Protein AF-A0A537KR07-F1 (afdb_monomer_lite)

Foldseek 3Di:
DPCPPLVVVVVVLVVVLVCCVPVDPPDPVVVVVSVVVVVVSVVVVVVPDPPD

Radius of gyration: 13.45 Å; chains: 1; bounding box: 36×15×39 Å

Structure (mmCIF, N/CA/C/O backbone):
data_AF-A0A537KR07-F1
#
_entry.id   AF-A0A537KR07-F1
#
loop_
_atom_site.group_PDB
_atom_site.id
_atom_site.type_symbol
_atom_site.label_atom_id
_atom_site.label_alt_id
_atom_site.label_comp_id
_atom_site.label_asym_id
_atom_site.label_entity_id
_atom_site.label_seq_id
_atom_site.pdbx_PDB_ins_code
_atom_site.Cartn_x
_atom_site.Cartn_y
_atom_site.Cartn_z
_atom_site.occupancy
_atom_site.B_iso_or_equiv
_atom_site.auth_seq_id
_atom_site.auth_comp_id
_atom_site.auth_asym_id
_atom_site.auth_atom_id
_atom_site.pdbx_PDB_model_num
ATOM 1 N N . MET A 1 1 ? -23.387 5.172 9.200 1.00 47.41 1 MET A N 1
ATOM 2 C CA . MET A 1 1 ? -23.384 5.247 7.718 1.00 47.41 1 MET A CA 1
ATOM 3 C C . MET A 1 1 ? -22.018 5.729 7.196 1.00 47.41 1 MET A C 1
ATOM 5 O O . MET A 1 1 ? -21.958 6.710 6.473 1.00 47.41 1 MET A O 1
ATOM 9 N N . GLY A 1 2 ? -20.907 5.079 7.576 1.00 59.28 2 GLY A N 1
ATOM 10 C CA . GLY A 1 2 ? -19.544 5.599 7.324 1.00 59.28 2 GLY A CA 1
ATOM 11 C C . GLY A 1 2 ? -18.593 4.646 6.590 1.00 59.28 2 GLY A C 1
ATOM 12 O O . GLY A 1 2 ? -17.384 4.823 6.663 1.00 59.28 2 GLY A O 1
ATOM 13 N N . GLY A 1 3 ? -19.112 3.609 5.923 1.00 62.47 3 GLY A N 1
ATOM 14 C CA . GLY A 1 3 ? -18.296 2.537 5.329 1.00 62.47 3 GLY A CA 1
ATOM 15 C C . GLY A 1 3 ? -17.821 2.771 3.890 1.00 62.47 3 GLY A C 1
ATOM 16 O O . GLY A 1 3 ? -17.141 1.917 3.331 1.00 62.47 3 GLY A O 1
ATOM 17 N N . SER A 1 4 ? -18.170 3.894 3.263 1.00 72.50 4 SER A N 1
ATOM 18 C CA . SER A 1 4 ? -17.935 4.123 1.831 1.00 72.50 4 SER A CA 1
ATOM 19 C C . SER A 1 4 ? -16.479 4.462 1.500 1.00 72.50 4 SER A C 1
ATOM 21 O O . SER A 1 4 ? -15.940 3.950 0.523 1.00 72.50 4 SER A O 1
ATOM 23 N N . LEU A 1 5 ? -15.805 5.268 2.325 1.00 78.31 5 LEU A N 1
ATOM 24 C CA . LEU A 1 5 ? -14.450 5.738 2.010 1.00 78.31 5 LEU A CA 1
ATOM 25 C C . LEU A 1 5 ? -13.391 4.635 2.161 1.00 78.31 5 LEU A C 1
ATOM 27 O O . LEU A 1 5 ? -12.521 4.495 1.307 1.00 78.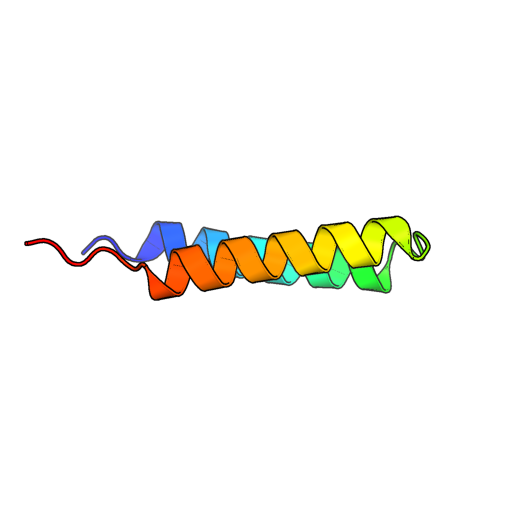31 5 LEU A O 1
ATOM 31 N N . LEU A 1 6 ? -13.490 3.805 3.205 1.00 78.38 6 LEU A N 1
ATOM 32 C CA . LEU A 1 6 ? -12.581 2.668 3.399 1.00 78.38 6 LEU A CA 1
ATOM 33 C C . LEU A 1 6 ? -12.746 1.609 2.306 1.00 78.38 6 LEU A C 1
ATOM 35 O O . LEU A 1 6 ? -11.750 1.056 1.850 1.00 78.38 6 LEU A O 1
ATOM 39 N N . TYR A 1 7 ? -13.981 1.369 1.859 1.00 77.44 7 TYR A N 1
ATOM 40 C CA . TYR A 1 7 ? -14.262 0.465 0.749 1.00 77.44 7 TYR A CA 1
ATOM 41 C C . TYR A 1 7 ? -13.634 0.966 -0.557 1.00 77.44 7 TYR A C 1
ATOM 43 O O . TYR A 1 7 ? -12.924 0.218 -1.224 1.00 77.44 7 TYR A O 1
ATOM 51 N N . VAL A 1 8 ? -13.807 2.251 -0.881 1.00 84.12 8 VAL A N 1
ATOM 52 C CA . VAL A 1 8 ? -13.187 2.869 -2.066 1.00 84.12 8 VAL A CA 1
ATOM 53 C C . VAL A 1 8 ? -11.660 2.775 -2.004 1.00 84.12 8 VAL A C 1
ATOM 55 O O . VAL A 1 8 ? -11.029 2.383 -2.984 1.00 84.12 8 VAL A O 1
ATOM 58 N N . VAL A 1 9 ? -11.059 3.055 -0.845 1.00 80.75 9 VAL A N 1
ATOM 59 C CA . VAL A 1 9 ? -9.607 2.915 -0.647 1.00 80.75 9 VAL A CA 1
ATOM 60 C C . VAL A 1 9 ? -9.156 1.461 -0.818 1.00 80.75 9 VAL A C 1
ATOM 62 O O . VAL A 1 9 ? -8.141 1.222 -1.468 1.00 80.75 9 VAL A O 1
ATOM 65 N N . ALA A 1 10 ? -9.901 0.488 -0.288 1.00 78.06 10 ALA A N 1
ATOM 66 C CA . ALA A 1 10 ? -9.588 -0.931 -0.443 1.00 78.06 10 ALA A CA 1
ATOM 67 C C . ALA A 1 10 ? -9.631 -1.374 -1.916 1.00 78.06 10 ALA A C 1
ATOM 69 O O . ALA A 1 10 ? -8.731 -2.074 -2.374 1.00 78.06 10 ALA A O 1
ATOM 70 N N . VAL A 1 11 ? -10.629 -0.916 -2.676 1.00 83.88 11 VAL A N 1
ATOM 71 C CA . VAL A 1 11 ? -10.762 -1.215 -4.109 1.00 83.88 11 VAL A CA 1
ATOM 72 C C . VAL A 1 11 ? -9.610 -0.607 -4.914 1.00 83.88 11 VAL A C 1
ATOM 74 O O . VAL A 1 11 ? -8.973 -1.318 -5.689 1.00 83.88 11 VAL A O 1
ATOM 77 N N . ILE A 1 12 ? -9.295 0.677 -4.705 1.00 86.06 12 ILE A N 1
ATOM 78 C CA . ILE A 1 12 ? -8.181 1.355 -5.396 1.00 86.06 12 ILE A CA 1
ATOM 79 C C . ILE A 1 12 ? -6.863 0.633 -5.125 1.00 86.06 12 ILE A C 1
ATOM 81 O O . ILE A 1 12 ? -6.054 0.442 -6.030 1.00 86.06 12 ILE A O 1
ATOM 85 N N . LEU A 1 13 ? -6.659 0.198 -3.887 1.00 83.81 13 LEU A N 1
ATOM 86 C CA . LEU A 1 13 ? -5.448 -0.489 -3.488 1.00 83.81 13 LEU A CA 1
ATOM 87 C C . LEU A 1 13 ? -5.296 -1.864 -4.162 1.00 83.81 13 LEU A C 1
ATOM 89 O O . LEU A 1 13 ? -4.207 -2.197 -4.623 1.00 83.81 13 LEU A O 1
ATOM 93 N N . ILE A 1 14 ? -6.375 -2.644 -4.266 1.00 80.44 14 ILE A N 1
ATOM 94 C CA . ILE A 1 14 ? -6.360 -3.933 -4.975 1.00 80.44 14 ILE A CA 1
ATOM 95 C C . ILE A 1 14 ? -6.046 -3.727 -6.463 1.00 80.44 14 ILE A C 1
ATOM 97 O O . ILE A 1 14 ? -5.216 -4.443 -7.023 1.00 80.44 14 ILE A O 1
ATOM 101 N N . ILE A 1 15 ? -6.660 -2.725 -7.098 1.00 84.56 15 ILE A N 1
ATOM 102 C CA . ILE A 1 15 ? -6.423 -2.413 -8.515 1.00 84.56 15 ILE A CA 1
ATOM 103 C C . ILE A 1 15 ? -4.977 -1.944 -8.735 1.00 84.56 15 ILE A C 1
ATOM 105 O O . ILE A 1 15 ? -4.309 -2.422 -9.650 1.00 84.56 15 ILE A O 1
ATOM 109 N N . GLY A 1 16 ? -4.464 -1.061 -7.874 1.00 80.81 16 GLY A N 1
ATOM 110 C CA . GLY A 1 16 ? -3.074 -0.604 -7.914 1.00 80.81 16 GLY A CA 1
ATOM 111 C C . GLY A 1 16 ? -2.065 -1.740 -7.716 1.00 80.81 16 GLY A C 1
ATOM 112 O O . GLY A 1 16 ? -1.041 -1.765 -8.394 1.00 80.81 16 GLY A O 1
ATOM 113 N N . TRP A 1 17 ? -2.371 -2.713 -6.850 1.00 76.31 17 TRP A N 1
ATOM 114 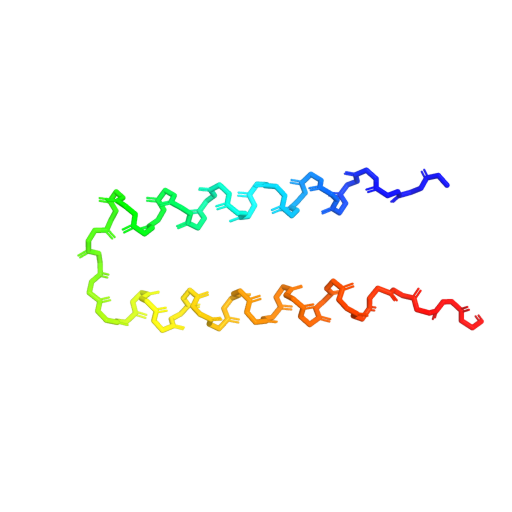C CA . TRP A 1 17 ? -1.552 -3.913 -6.644 1.00 76.31 17 TRP A CA 1
ATOM 115 C C . TRP A 1 17 ? -1.498 -4.792 -7.898 1.00 76.31 17 TRP A C 1
ATOM 117 O O . TRP A 1 17 ? -0.410 -5.169 -8.330 1.00 76.31 17 TRP A O 1
ATOM 127 N N . LEU A 1 18 ? -2.650 -5.064 -8.523 1.00 76.50 18 LEU A N 1
ATOM 128 C CA . LEU A 1 18 ? -2.722 -5.848 -9.761 1.00 76.50 18 LEU A CA 1
ATOM 129 C C . LEU A 1 18 ? -1.950 -5.164 -10.896 1.00 76.50 18 LEU A C 1
ATOM 131 O O . LEU A 1 18 ? -1.115 -5.793 -11.541 1.00 76.50 18 LEU A O 1
ATOM 135 N N . LEU A 1 19 ? -2.165 -3.864 -11.110 1.00 76.19 19 LEU A N 1
ATOM 136 C CA . LEU A 1 19 ? -1.433 -3.106 -12.129 1.00 76.19 19 LEU A CA 1
ATOM 137 C C . LEU A 1 19 ? 0.076 -3.085 -11.846 1.00 76.19 19 LEU A C 1
ATOM 139 O O . LEU A 1 19 ? 0.869 -3.297 -12.758 1.00 76.19 19 LEU A O 1
ATOM 143 N N . GLY A 1 20 ? 0.479 -2.895 -10.587 1.00 71.44 20 GLY A N 1
ATOM 144 C CA . GLY A 1 20 ? 1.878 -2.949 -10.163 1.00 71.44 20 GLY A CA 1
ATOM 145 C C . GLY A 1 20 ? 2.534 -4.306 -10.424 1.00 71.44 20 GLY A C 1
ATOM 146 O O . GLY A 1 20 ? 3.661 -4.344 -10.900 1.00 7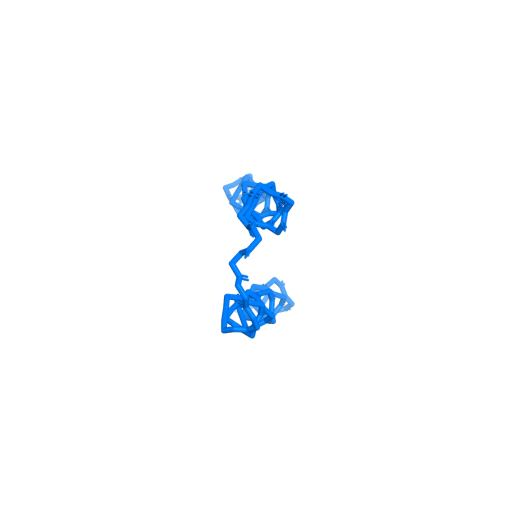1.44 20 GLY A O 1
ATOM 147 N N . PHE A 1 21 ? 1.822 -5.405 -10.166 1.00 68.44 21 PHE A N 1
ATOM 148 C CA . PHE A 1 21 ? 2.318 -6.768 -10.363 1.00 68.44 21 PHE A CA 1
ATOM 149 C C . PHE A 1 21 ? 2.437 -7.164 -11.843 1.00 68.44 21 PHE A C 1
ATOM 151 O O . PHE A 1 21 ? 3.422 -7.786 -12.230 1.00 68.44 21 PHE A O 1
ATOM 158 N N . PHE A 1 22 ? 1.449 -6.810 -12.672 1.00 70.31 22 PHE A N 1
ATOM 159 C CA . PHE A 1 22 ? 1.404 -7.239 -14.075 1.00 70.31 22 PHE A CA 1
ATOM 160 C C . PHE A 1 22 ? 2.146 -6.300 -15.035 1.00 70.31 22 PHE A C 1
ATOM 162 O O . PHE A 1 22 ? 2.766 -6.768 -15.989 1.00 70.31 22 PHE A O 1
ATOM 169 N N . VAL A 1 23 ? 2.086 -4.981 -14.816 1.00 67.19 23 VAL A N 1
ATOM 170 C CA . VAL A 1 23 ? 2.680 -3.990 -15.735 1.00 67.19 23 VAL A CA 1
ATOM 171 C C . VAL A 1 23 ? 4.161 -3.797 -15.438 1.00 67.19 23 VAL A C 1
ATOM 173 O O . VAL A 1 23 ? 4.985 -3.747 -16.351 1.00 67.19 23 VAL A O 1
ATOM 176 N N . PHE A 1 24 ? 4.523 -3.728 -14.160 1.00 59.47 24 PHE A N 1
ATOM 177 C CA . PHE A 1 24 ? 5.902 -3.540 -13.749 1.00 59.47 24 PHE A CA 1
ATOM 178 C C . PHE A 1 24 ? 6.465 -4.898 -13.336 1.00 59.47 24 PHE A C 1
ATOM 180 O O . PHE A 1 24 ? 6.272 -5.347 -12.212 1.00 59.47 24 PHE A O 1
ATOM 187 N N . HIS A 1 25 ? 7.220 -5.539 -14.237 1.00 61.81 25 HIS A N 1
ATOM 188 C CA . HIS A 1 25 ? 8.095 -6.686 -13.928 1.00 61.81 25 HIS A CA 1
ATOM 189 C C . HIS A 1 25 ? 9.273 -6.248 -13.035 1.00 61.81 25 HIS A C 1
ATOM 191 O O . HIS A 1 25 ? 10.442 -6.530 -13.295 1.00 61.81 25 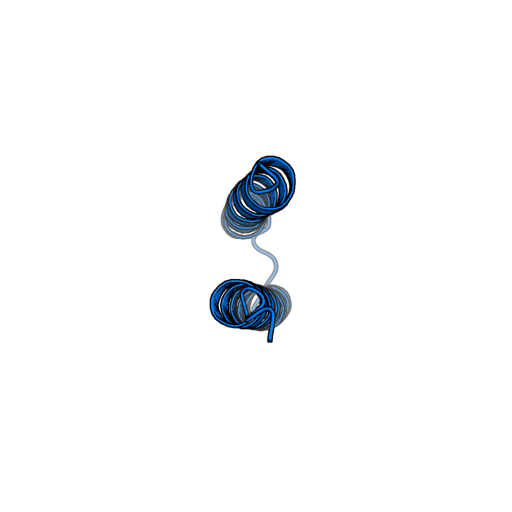HIS A O 1
ATOM 197 N N . ALA A 1 26 ? 8.985 -5.463 -12.005 1.00 58.75 26 ALA A N 1
ATOM 198 C CA . ALA A 1 26 ? 9.963 -4.989 -11.067 1.00 58.75 26 ALA A CA 1
ATOM 199 C C . ALA A 1 26 ? 10.315 -6.169 -10.163 1.00 58.75 26 ALA A C 1
ATOM 201 O O . ALA A 1 26 ? 9.443 -6.741 -9.511 1.00 58.75 26 ALA A O 1
ATOM 202 N N . GLY A 1 27 ? 11.583 -6.580 -10.216 1.00 69.50 27 GLY A N 1
ATOM 203 C CA . GLY A 1 27 ? 12.090 -7.791 -9.577 1.00 69.50 27 GLY A CA 1
ATOM 204 C C . GLY A 1 27 ? 11.784 -7.910 -8.079 1.00 69.50 27 GLY A C 1
ATOM 205 O O . GLY A 1 27 ? 11.203 -7.023 -7.456 1.00 69.50 27 GLY A O 1
ATOM 206 N N . SER A 1 28 ? 12.225 -9.032 -7.506 1.00 68.19 28 SER A N 1
ATOM 207 C CA . SER A 1 28 ? 11.947 -9.548 -6.149 1.00 68.19 28 SER A CA 1
ATOM 208 C C . SER A 1 28 ? 11.749 -8.519 -5.021 1.00 68.19 28 SER A C 1
ATOM 210 O O . SER A 1 28 ? 10.932 -8.751 -4.131 1.00 68.19 28 SER A O 1
ATOM 212 N N . ILE A 1 29 ? 12.425 -7.369 -5.063 1.00 75.88 29 ILE A N 1
ATOM 213 C CA . ILE A 1 29 ? 12.285 -6.278 -4.091 1.00 75.88 29 ILE A CA 1
ATOM 214 C C . ILE A 1 29 ? 10.888 -5.627 -4.081 1.00 75.88 29 ILE A C 1
ATOM 216 O O . ILE A 1 29 ? 10.337 -5.404 -3.002 1.00 75.88 29 ILE A O 1
ATOM 220 N N . ILE A 1 30 ? 10.273 -5.370 -5.246 1.00 76.19 30 ILE A N 1
ATOM 221 C CA . ILE A 1 30 ? 8.916 -4.793 -5.315 1.00 76.19 30 ILE A CA 1
ATOM 222 C C . ILE A 1 30 ? 7.889 -5.821 -4.850 1.00 76.19 30 ILE A C 1
ATOM 224 O O . ILE A 1 30 ? 6.910 -5.467 -4.196 1.00 76.19 30 ILE A O 1
ATOM 228 N N . HIS A 1 31 ? 8.156 -7.101 -5.105 1.00 74.06 31 HIS A N 1
ATOM 229 C CA . HIS A 1 31 ? 7.299 -8.188 -4.658 1.00 74.06 31 HIS A CA 1
ATOM 230 C C . HIS A 1 31 ? 7.234 -8.267 -3.124 1.00 74.06 31 HIS A C 1
ATOM 232 O O . HIS A 1 31 ? 6.148 -8.313 -2.552 1.00 74.06 31 HIS A O 1
ATOM 238 N N . ILE A 1 32 ? 8.383 -8.184 -2.442 1.00 82.06 32 ILE A N 1
ATOM 239 C CA . ILE A 1 32 ? 8.457 -8.187 -0.970 1.00 82.06 32 ILE A CA 1
ATOM 240 C C . ILE A 1 32 ? 7.750 -6.962 -0.374 1.00 82.06 32 ILE A C 1
ATOM 242 O O . ILE A 1 32 ? 6.959 -7.098 0.561 1.00 82.06 32 ILE A O 1
ATOM 246 N N . LEU A 1 33 ? 7.987 -5.771 -0.932 1.00 85.50 33 LEU A N 1
ATOM 247 C CA . LEU A 1 33 ? 7.331 -4.538 -0.486 1.00 85.50 33 LEU A CA 1
ATOM 248 C C . LEU A 1 33 ? 5.803 -4.598 -0.675 1.00 85.50 33 LEU A C 1
ATOM 250 O O . LEU A 1 33 ? 5.064 -4.178 0.217 1.00 85.50 33 LEU A O 1
ATOM 254 N N . LEU A 1 34 ? 5.317 -5.176 -1.783 1.00 82.75 34 LEU A N 1
ATOM 255 C CA . LEU A 1 34 ? 3.886 -5.388 -2.035 1.00 82.75 34 LEU A CA 1
ATOM 256 C C . LEU A 1 34 ? 3.257 -6.368 -1.044 1.00 82.75 34 LEU A C 1
ATOM 258 O O . LEU A 1 34 ? 2.159 -6.107 -0.558 1.00 82.75 34 LEU A O 1
ATOM 262 N N . VAL A 1 35 ? 3.931 -7.473 -0.719 1.00 82.88 35 VAL A N 1
ATOM 263 C CA . VAL A 1 35 ? 3.438 -8.443 0.273 1.00 82.88 35 VAL A CA 1
ATOM 264 C C . VAL A 1 35 ? 3.272 -7.778 1.642 1.00 82.88 35 VAL A C 1
ATOM 266 O O . VAL A 1 35 ? 2.224 -7.926 2.272 1.00 82.88 35 VAL A O 1
ATOM 269 N N . ILE A 1 36 ? 4.255 -6.982 2.081 1.00 85.12 36 ILE A N 1
ATOM 270 C CA . ILE A 1 36 ? 4.173 -6.233 3.346 1.00 85.12 36 ILE A CA 1
ATOM 271 C C . ILE A 1 36 ? 3.014 -5.230 3.312 1.00 85.12 36 ILE A C 1
ATOM 273 O O . ILE A 1 36 ? 2.258 -5.139 4.283 1.00 85.12 36 ILE A O 1
ATOM 277 N N . ALA A 1 37 ? 2.832 -4.511 2.199 1.00 83.50 37 ALA A N 1
ATOM 278 C CA . ALA A 1 37 ? 1.713 -3.590 2.030 1.00 83.50 37 ALA A CA 1
ATOM 279 C C . ALA A 1 37 ? 0.365 -4.321 2.164 1.00 83.50 37 ALA A C 1
ATOM 281 O O . ALA A 1 37 ? -0.467 -3.922 2.978 1.00 83.50 37 ALA A O 1
ATOM 282 N N . VAL A 1 38 ? 0.170 -5.437 1.454 1.00 83.44 38 VAL A N 1
ATOM 283 C CA . VAL A 1 38 ? -1.056 -6.250 1.541 1.00 83.44 38 VAL A CA 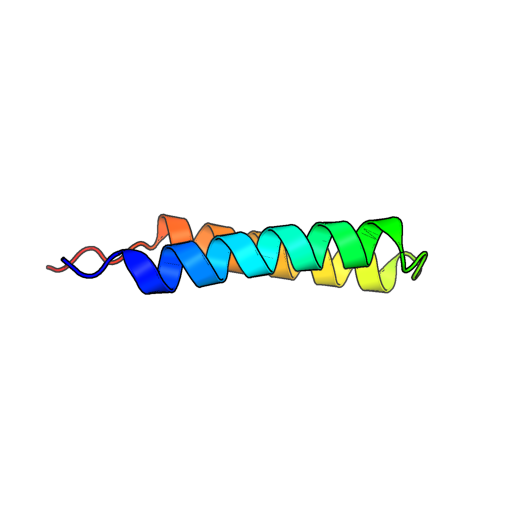1
ATOM 284 C C . VAL A 1 38 ? -1.321 -6.709 2.978 1.00 83.44 38 VAL A C 1
ATOM 286 O O . VAL A 1 38 ? -2.438 -6.539 3.466 1.00 83.44 38 VAL A O 1
ATOM 289 N N . ILE A 1 39 ? -0.308 -7.207 3.696 1.00 85.69 39 ILE A N 1
ATOM 290 C CA . ILE A 1 39 ? -0.442 -7.617 5.104 1.00 85.69 39 ILE A CA 1
ATOM 291 C C . ILE A 1 39 ? -0.871 -6.436 5.985 1.00 85.69 39 ILE A C 1
ATOM 293 O O . ILE A 1 39 ? -1.806 -6.573 6.771 1.00 85.69 39 ILE A O 1
ATOM 297 N N . ALA A 1 40 ? -0.245 -5.264 5.847 1.00 86.00 40 ALA A N 1
ATOM 298 C CA . ALA A 1 40 ? -0.607 -4.075 6.621 1.00 86.00 40 ALA A CA 1
ATOM 299 C C . ALA A 1 40 ? -2.065 -3.640 6.378 1.00 86.00 40 ALA A C 1
ATOM 301 O O . ALA A 1 40 ? -2.764 -3.248 7.317 1.00 86.00 40 ALA A O 1
ATOM 302 N N . ILE A 1 41 ? -2.551 -3.755 5.139 1.00 80.44 41 ILE A N 1
ATOM 303 C CA . ILE A 1 41 ? -3.947 -3.471 4.790 1.00 80.44 41 ILE A CA 1
ATOM 304 C C . ILE A 1 41 ? -4.907 -4.512 5.355 1.00 80.44 41 ILE A C 1
ATOM 306 O O . ILE A 1 41 ? -5.930 -4.124 5.915 1.00 80.44 41 ILE A O 1
ATOM 310 N N . LEU A 1 42 ? -4.586 -5.802 5.266 1.00 80.81 42 LEU A N 1
ATOM 311 C CA . LEU A 1 42 ? -5.401 -6.858 5.868 1.00 80.81 42 LEU A CA 1
ATOM 312 C C . LEU A 1 42 ? -5.488 -6.683 7.386 1.00 80.81 42 LEU A C 1
ATOM 314 O O . LEU A 1 42 ? -6.580 -6.725 7.944 1.00 80.81 42 LEU A O 1
ATOM 318 N N . LEU A 1 43 ? -4.367 -6.389 8.050 1.00 80.62 43 LEU A N 1
ATOM 319 C CA . LEU A 1 43 ? -4.345 -6.079 9.480 1.00 80.62 43 LEU A CA 1
ATOM 320 C C . LEU A 1 43 ? -5.212 -4.863 9.807 1.00 80.62 43 LEU A C 1
ATOM 322 O O . LEU A 1 43 ? -5.930 -4.886 10.800 1.00 80.62 43 LEU A O 1
ATOM 326 N N . ARG A 1 44 ? -5.180 -3.812 8.983 1.00 79.25 44 ARG A N 1
ATOM 327 C CA . ARG A 1 44 ? -6.029 -2.625 9.157 1.00 79.25 44 ARG A CA 1
ATOM 328 C C . ARG A 1 44 ? -7.513 -2.927 8.940 1.00 79.25 44 ARG A C 1
ATOM 330 O O . ARG A 1 44 ? -8.337 -2.375 9.661 1.00 79.25 44 ARG A O 1
ATOM 337 N N . LEU A 1 45 ? -7.846 -3.782 7.975 1.00 74.38 45 LEU A N 1
ATOM 338 C CA . LEU A 1 45 ? -9.218 -4.200 7.692 1.00 74.38 45 LEU A CA 1
ATOM 339 C C . LEU A 1 45 ? -9.780 -5.076 8.820 1.00 74.38 45 LEU A C 1
ATOM 341 O O . LEU A 1 45 ? -10.900 -4.851 9.264 1.00 74.38 45 LEU A O 1
ATOM 345 N N . ILE A 1 46 ? -8.987 -6.030 9.318 1.00 74.25 46 ILE A N 1
ATOM 346 C CA . ILE A 1 46 ? -9.361 -6.928 10.422 1.00 74.25 46 ILE A CA 1
ATOM 347 C C . ILE A 1 46 ? -9.429 -6.168 11.750 1.00 74.25 46 ILE A C 1
ATOM 349 O O . ILE A 1 46 ? -10.324 -6.411 12.550 1.00 74.25 46 ILE A O 1
ATOM 353 N N . ARG A 1 47 ? -8.539 -5.192 11.970 1.00 72.38 47 ARG A N 1
ATOM 354 C CA . ARG A 1 47 ? -8.624 -4.242 13.093 1.00 72.38 47 ARG A CA 1
ATOM 355 C C . ARG A 1 47 ? -9.726 -3.195 12.905 1.00 72.38 47 ARG A C 1
ATOM 357 O O . ARG A 1 47 ? -9.705 -2.187 13.612 1.00 72.38 47 ARG A O 1
ATOM 364 N N . GLY A 1 48 ? -10.653 -3.418 11.964 1.00 61.59 48 GLY A N 1
ATOM 365 C CA . GLY A 1 48 ? -11.8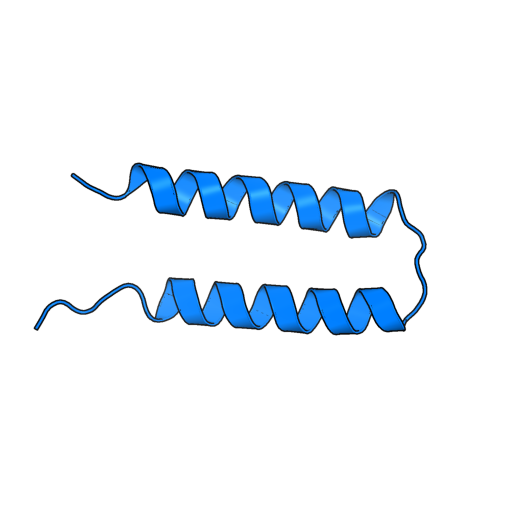96 -2.675 11.815 1.00 61.59 48 GLY A CA 1
ATOM 366 C C . GLY A 1 48 ? -12.447 -2.352 13.194 1.00 61.59 48 GLY A C 1
ATOM 367 O O . GLY A 1 48 ? -12.698 -3.243 13.995 1.00 61.59 48 GLY A O 1
ATOM 368 N N . GLN A 1 49 ? -12.452 -1.054 13.476 1.00 64.31 49 GLN A N 1
ATOM 369 C CA . GLN A 1 49 ? -12.578 -0.450 14.792 1.00 64.31 49 GLN A CA 1
ATOM 370 C C . GLN A 1 49 ? -13.641 -1.173 15.617 1.00 64.31 49 GLN A C 1
ATOM 372 O O . GLN A 1 49 ? -14.811 -1.098 15.261 1.00 64.31 49 GLN A O 1
ATOM 377 N N . ASN A 1 50 ? -13.237 -1.838 16.703 1.00 58.56 50 ASN A N 1
ATOM 378 C CA . ASN A 1 50 ? -14.143 -2.092 17.816 1.00 58.56 50 ASN A CA 1
ATOM 379 C C . ASN A 1 50 ? -14.336 -0.734 18.499 1.00 58.56 50 ASN A C 1
ATOM 381 O O . ASN A 1 50 ? -13.394 -0.267 19.149 1.00 58.56 50 ASN A O 1
ATOM 385 N N . PRO A 1 51 ? -15.486 -0.059 18.325 1.00 58.47 51 PRO A N 1
ATOM 386 C CA . PRO A 1 51 ? -15.830 1.041 19.199 1.00 58.47 51 PRO A CA 1
ATOM 387 C C . PRO A 1 51 ? -16.211 0.380 20.525 1.00 58.47 51 PRO A C 1
ATOM 389 O O . PRO A 1 51 ? -17.235 -0.301 20.602 1.00 58.47 51 PRO A O 1
ATOM 392 N N . VAL A 1 52 ? -15.336 0.487 21.523 1.00 62.56 52 VAL A N 1
ATOM 393 C CA . VAL A 1 52 ? -15.781 0.332 22.913 1.00 62.56 52 VAL A CA 1
ATOM 394 C C . VAL A 1 52 ? -16.636 1.530 23.296 1.00 62.56 52 VAL A C 1
ATOM 396 O O . VAL A 1 52 ? -16.314 2.647 22.827 1.00 62.56 52 VAL A O 1
#

Sequence (52 aa):
MGGSLLYVVAVILIIGWLLGFFVFHAGSIIHILLVIAVIAILLRLIRGQNPV

Secondary structure (DSSP, 8-state):
---HHHHHHHHHHHHHHHHHHHH----HHHHHHHHHHHHHHHHHHHT-----

pLDDT: mean 74.48, std 9.33, range [47.41, 86.06]